Protein AF-A0A6A8AUF0-F1 (afdb_monomer)

Mean predicted aligned error: 9.3 Å

Sequence (88 aa):
MRGYLFTDRDRVRLRAWLESGVEDDGTRMVFVSVRRNLNRITNDVGLLVAVARRLQAEGRWMGRARLPREMAKVARRLEGETRLRGVR

Foldseek 3Di:
DPDDLDDPVLVVVVVVCVVPVDDDPSVVVSVVSCVVCVVVVVVVVVVVVVVCVVCVVVVNNVPPDPPDPVVVVVVVVVVVVVVVVVVD

Structure (mmCIF, N/CA/C/O backbone):
data_AF-A0A6A8AUF0-F1
#
_entry.id   AF-A0A6A8AUF0-F1
#
loop_
_atom_site.group_PDB
_atom_site.id
_atom_site.type_symbol
_atom_site.label_atom_id
_atom_site.label_alt_id
_atom_site.label_comp_id
_atom_site.label_asym_id
_atom_site.label_entity_id
_atom_site.label_seq_id
_atom_site.pdbx_PDB_ins_code
_atom_site.Cartn_x
_atom_site.Cartn_y
_atom_site.Cartn_z
_atom_site.occupancy
_atom_site.B_iso_or_equiv
_atom_site.auth_seq_id
_atom_site.auth_comp_id
_atom_site.auth_asym_id
_atom_site.auth_atom_id
_atom_site.pdbx_PDB_model_num
ATOM 1 N N . MET A 1 1 ? 10.099 13.094 5.035 1.00 34.75 1 MET A N 1
ATOM 2 C CA . MET A 1 1 ? 10.278 11.623 5.009 1.00 34.75 1 MET A CA 1
ATOM 3 C C . MET A 1 1 ? 8.986 11.003 4.478 1.00 34.75 1 MET A C 1
ATOM 5 O O . MET A 1 1 ? 7.938 11.327 5.019 1.00 34.75 1 MET A O 1
ATOM 9 N N . ARG A 1 2 ? 9.005 10.216 3.388 1.00 47.62 2 ARG A N 1
ATOM 10 C CA . ARG A 1 2 ? 7.797 9.521 2.888 1.00 47.62 2 ARG A CA 1
ATOM 11 C C . ARG A 1 2 ? 7.474 8.382 3.863 1.00 47.62 2 ARG A C 1
ATOM 13 O O . ARG A 1 2 ? 8.095 7.330 3.786 1.00 47.62 2 ARG A O 1
ATOM 20 N N . GLY A 1 3 ? 6.587 8.637 4.824 1.00 52.19 3 GLY A N 1
ATOM 21 C CA . GLY A 1 3 ? 6.112 7.622 5.763 1.00 52.19 3 GLY A CA 1
ATOM 22 C C . GLY A 1 3 ? 5.321 6.541 5.029 1.00 52.19 3 GLY A C 1
ATOM 23 O O . GLY A 1 3 ? 4.535 6.853 4.134 1.00 52.19 3 GLY A O 1
ATOM 24 N N . TYR A 1 4 ? 5.564 5.279 5.382 1.00 60.00 4 TYR A N 1
ATOM 25 C CA . TYR A 1 4 ? 4.712 4.155 4.998 1.00 60.00 4 TYR A CA 1
ATOM 26 C C . TYR A 1 4 ? 3.252 4.434 5.389 1.00 60.00 4 TYR A C 1
ATOM 28 O O . TYR A 1 4 ? 3.005 5.141 6.363 1.00 60.00 4 TYR A O 1
ATOM 36 N N . LEU A 1 5 ? 2.298 3.858 4.644 1.00 72.19 5 LEU A N 1
ATOM 37 C CA . LEU A 1 5 ? 0.851 4.060 4.837 1.00 72.19 5 LEU A CA 1
ATOM 38 C C . LEU A 1 5 ? 0.389 3.887 6.293 1.00 72.19 5 LEU A C 1
ATOM 40 O O . LEU A 1 5 ? -0.494 4.601 6.754 1.00 72.19 5 LEU A O 1
ATOM 44 N N . PHE A 1 6 ? 0.998 2.923 6.982 1.00 84.56 6 PHE A N 1
ATOM 45 C CA . PHE A 1 6 ? 0.743 2.571 8.370 1.00 84.56 6 PHE A CA 1
ATOM 46 C C . PHE A 1 6 ? 2.072 2.407 9.091 1.00 84.56 6 PHE A C 1
ATOM 48 O O . PHE A 1 6 ? 2.986 1.755 8.569 1.00 84.56 6 PHE A O 1
ATOM 55 N N . THR A 1 7 ? 2.158 2.953 10.299 1.00 88.56 7 THR A N 1
ATOM 56 C CA . THR A 1 7 ? 3.221 2.603 11.242 1.00 88.56 7 THR A CA 1
ATOM 57 C C . THR A 1 7 ? 2.995 1.193 11.791 1.00 88.56 7 THR A C 1
ATOM 59 O O . THR A 1 7 ? 1.904 0.632 11.671 1.00 88.56 7 THR A O 1
ATOM 62 N N . ASP A 1 8 ? 4.004 0.602 12.433 1.00 90.25 8 ASP A N 1
ATOM 63 C CA . ASP A 1 8 ? 3.834 -0.705 13.084 1.00 90.25 8 ASP A CA 1
ATOM 64 C C . ASP A 1 8 ? 2.764 -0.669 14.179 1.00 90.25 8 ASP A C 1
ATOM 66 O O . ASP A 1 8 ? 1.980 -1.606 14.318 1.00 90.25 8 ASP A O 1
ATOM 70 N N . ARG A 1 9 ? 2.649 0.462 14.884 1.00 89.88 9 ARG A N 1
ATOM 71 C CA . ARG A 1 9 ? 1.591 0.685 15.872 1.00 89.88 9 ARG A CA 1
ATOM 72 C C . ARG A 1 9 ? 0.202 0.675 15.234 1.00 89.88 9 ARG A C 1
ATOM 74 O O . ARG A 1 9 ? -0.709 0.059 15.783 1.00 89.88 9 ARG A O 1
ATOM 81 N N . ASP A 1 10 ? 0.045 1.323 14.081 1.00 91.62 10 ASP A N 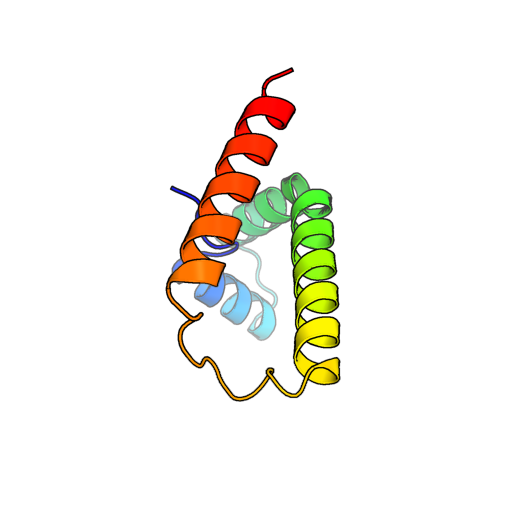1
ATOM 82 C CA . ASP A 1 10 ? -1.231 1.332 13.358 1.00 91.62 10 ASP A CA 1
ATOM 83 C C . ASP A 1 10 ? -1.600 -0.082 12.900 1.00 91.62 10 ASP A C 1
ATOM 85 O O . ASP A 1 10 ? -2.751 -0.489 13.024 1.00 91.62 10 ASP A O 1
ATOM 89 N N . ARG A 1 11 ? -0.618 -0.873 12.446 1.00 92.62 11 ARG A N 1
ATOM 90 C CA . ARG A 1 11 ? -0.838 -2.272 12.041 1.00 92.62 11 ARG A CA 1
ATOM 91 C C . ARG A 1 11 ? -1.328 -3.139 13.195 1.00 92.62 11 ARG A C 1
ATOM 93 O O . ARG A 1 11 ? -2.243 -3.930 12.991 1.00 92.62 11 ARG A O 1
ATOM 100 N N . VAL A 1 12 ? -0.732 -3.004 14.381 1.00 93.81 12 VAL A N 1
ATOM 101 C CA . VAL A 1 12 ? -1.160 -3.753 15.575 1.00 93.81 12 VAL A CA 1
ATOM 102 C C . VAL A 1 12 ? -2.595 -3.388 15.951 1.00 93.81 12 VAL A C 1
ATOM 104 O O . VAL A 1 12 ? -3.411 -4.281 16.153 1.00 93.81 12 VAL A O 1
ATOM 107 N N . ARG A 1 13 ? -2.932 -2.092 15.965 1.00 93.31 13 ARG A N 1
ATOM 108 C CA . ARG A 1 13 ? -4.296 -1.622 16.261 1.00 93.31 13 ARG A CA 1
ATOM 109 C C . ARG A 1 13 ? -5.325 -2.141 15.270 1.00 93.31 13 ARG A C 1
ATOM 111 O O . ARG A 1 13 ? -6.336 -2.691 15.680 1.00 93.31 13 ARG A O 1
ATOM 118 N N . LEU A 1 14 ? -5.048 -2.009 13.974 1.00 93.94 14 LEU A N 1
ATOM 119 C CA . LEU A 1 14 ? -5.963 -2.473 12.933 1.00 93.94 14 LEU A CA 1
ATOM 120 C C . LEU A 1 14 ? -6.184 -3.989 13.004 1.00 93.94 14 LEU A C 1
ATOM 122 O O . LEU A 1 14 ? -7.300 -4.440 12.782 1.00 93.94 14 LEU A O 1
ATOM 126 N N . ARG A 1 15 ? -5.155 -4.775 13.351 1.00 95.81 15 ARG A N 1
ATOM 127 C CA . ARG A 1 15 ? -5.308 -6.221 13.585 1.00 95.81 15 ARG A CA 1
ATOM 128 C C . ARG A 1 15 ? -6.187 -6.515 14.798 1.00 95.81 15 ARG A C 1
ATOM 130 O O . ARG A 1 15 ? -7.138 -7.271 14.666 1.00 95.81 15 ARG A O 1
ATOM 137 N N . ALA A 1 16 ? -5.924 -5.869 15.933 1.00 94.75 16 ALA A N 1
ATOM 138 C CA . ALA A 1 16 ? -6.744 -6.034 17.133 1.00 94.75 16 ALA A CA 1
ATOM 139 C C . ALA A 1 16 ? -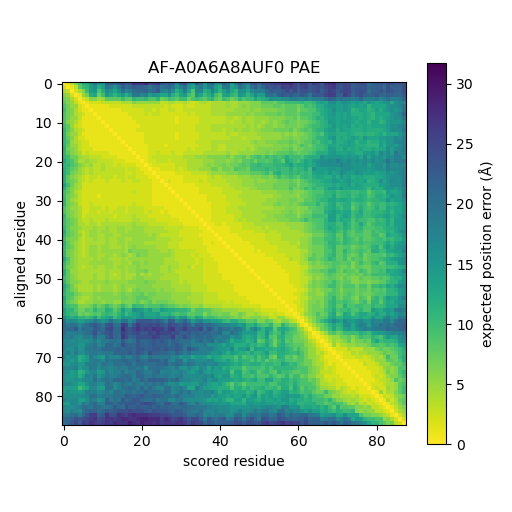8.210 -5.632 16.892 1.00 94.75 16 ALA A C 1
ATOM 141 O O . ALA A 1 16 ? -9.128 -6.297 17.368 1.00 94.75 16 ALA A O 1
ATOM 142 N N . TRP A 1 17 ? -8.442 -4.576 16.109 1.00 96.25 17 TRP A N 1
ATOM 143 C CA . TRP A 1 17 ? -9.781 -4.173 15.684 1.00 96.25 17 TRP A CA 1
ATOM 144 C C . TRP A 1 17 ? -10.440 -5.215 14.771 1.00 96.25 17 TRP A C 1
ATOM 146 O O . TRP A 1 17 ? -11.608 -5.524 14.971 1.00 96.25 17 TRP A O 1
ATOM 156 N N . LEU A 1 18 ? -9.712 -5.807 13.815 1.00 96.31 18 LEU A N 1
ATOM 157 C CA . LEU A 1 18 ? -10.244 -6.887 12.966 1.00 96.31 18 LEU A CA 1
ATOM 158 C C . LEU A 1 18 ? -10.657 -8.124 13.776 1.00 96.31 18 LEU A C 1
ATOM 160 O O . LEU A 1 18 ? -11.607 -8.804 13.403 1.00 96.31 18 LEU A O 1
ATOM 164 N N . GLU A 1 19 ? -9.940 -8.419 14.859 1.00 97.25 19 GLU A N 1
ATOM 165 C CA . GLU A 1 19 ? -10.210 -9.571 15.725 1.00 97.25 19 GLU A CA 1
ATOM 166 C C . GLU A 1 19 ? -11.356 -9.315 16.713 1.00 97.25 19 GLU A C 1
ATOM 168 O O . GLU A 1 19 ? -12.175 -10.200 16.948 1.00 97.25 19 GLU A O 1
ATOM 173 N N . SER A 1 20 ? -11.419 -8.116 17.299 1.00 96.25 20 SER A N 1
ATOM 174 C CA . SER A 1 20 ? -12.354 -7.802 18.392 1.00 96.25 20 SER A CA 1
ATOM 175 C C . SER A 1 20 ? -13.574 -6.977 17.975 1.00 96.25 20 SER A C 1
ATOM 177 O O . SER A 1 20 ? -14.566 -6.953 18.697 1.00 96.25 20 SER A O 1
ATOM 179 N N . GLY A 1 21 ? -13.504 -6.257 16.853 1.00 94.44 21 GLY A N 1
ATOM 180 C CA . GLY A 1 21 ? -14.507 -5.283 16.411 1.00 94.44 21 GLY A CA 1
ATOM 181 C C . GLY A 1 21 ? -14.592 -4.009 17.263 1.00 94.44 21 GLY A C 1
ATOM 182 O O . GLY A 1 21 ? -15.387 -3.121 16.953 1.00 94.44 21 GLY A O 1
ATOM 183 N N . VAL A 1 22 ? -13.796 -3.892 18.331 1.00 92.62 22 VAL A N 1
ATOM 184 C CA . VAL A 1 22 ? -13.862 -2.764 19.267 1.00 92.62 22 VAL A CA 1
ATOM 185 C C . VAL A 1 22 ? -13.039 -1.597 18.733 1.00 92.62 22 VAL A C 1
ATOM 187 O O . VAL A 1 22 ? -11.819 -1.686 18.603 1.00 92.62 22 VAL A O 1
ATOM 190 N N . GLU A 1 23 ? -13.708 -0.484 18.440 1.00 93.88 23 GLU A N 1
ATOM 191 C CA . GLU A 1 23 ? -13.056 0.756 18.019 1.00 93.88 23 GLU A CA 1
ATOM 192 C C . GLU A 1 23 ? -12.674 1.617 19.231 1.00 93.88 23 GLU A C 1
ATOM 194 O O . GLU A 1 23 ? -13.527 2.008 20.025 1.00 93.88 23 GLU A O 1
ATOM 199 N N . ASP A 1 24 ? -11.384 1.943 19.345 1.00 91.88 24 ASP A N 1
ATOM 200 C CA . ASP A 1 24 ? -10.869 2.968 20.252 1.00 91.88 24 ASP A CA 1
ATOM 201 C C . ASP A 1 24 ? -10.520 4.264 19.492 1.00 91.88 24 ASP A C 1
ATOM 203 O O . ASP A 1 24 ? -10.447 4.300 18.258 1.00 91.88 24 ASP A O 1
ATOM 207 N N . ASP A 1 25 ? -10.255 5.351 20.223 1.00 94.44 25 ASP A N 1
ATOM 208 C CA . ASP A 1 25 ? -9.887 6.639 19.615 1.00 94.44 25 ASP A CA 1
ATOM 209 C C . ASP A 1 25 ? -8.651 6.539 18.709 1.00 94.44 25 ASP A C 1
ATOM 211 O O . ASP A 1 25 ? -8.554 7.221 17.684 1.00 94.44 25 ASP A O 1
ATOM 215 N N . GLY A 1 26 ? -7.709 5.658 19.056 1.00 91.50 26 GLY A N 1
ATOM 216 C CA . GLY A 1 26 ? -6.521 5.404 18.252 1.00 91.50 26 GLY A CA 1
ATOM 217 C C . GLY A 1 26 ? -6.862 4.823 16.882 1.00 91.50 26 GLY A C 1
ATOM 218 O O . GLY A 1 26 ? -6.353 5.299 15.868 1.00 91.50 26 GLY A O 1
ATOM 219 N N . THR A 1 27 ? -7.730 3.820 16.847 1.00 93.75 27 THR A N 1
ATOM 220 C CA . THR A 1 27 ? -8.206 3.154 15.631 1.00 93.75 27 THR A CA 1
ATOM 221 C C . THR A 1 27 ? -9.046 4.107 14.785 1.00 93.75 27 THR A C 1
ATOM 223 O O . THR A 1 27 ? -8.799 4.247 13.584 1.00 93.75 27 THR A O 1
ATOM 226 N N . ARG A 1 28 ? -9.937 4.881 15.419 1.00 94.81 28 ARG A N 1
ATOM 227 C CA . ARG A 1 28 ? -10.716 5.935 14.754 1.00 94.81 28 ARG A CA 1
ATOM 228 C C . ARG A 1 28 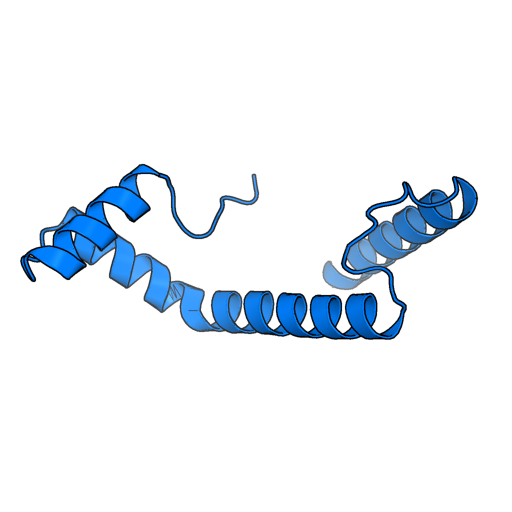? -9.820 6.952 14.042 1.00 94.81 28 ARG A C 1
ATOM 230 O O . ARG A 1 28 ? -10.065 7.309 12.887 1.00 94.81 28 ARG A O 1
ATOM 237 N N . MET A 1 29 ? -8.745 7.403 14.694 1.00 93.00 29 MET A N 1
ATOM 238 C CA . MET A 1 29 ? -7.778 8.322 14.081 1.00 93.00 29 MET A CA 1
ATOM 239 C C . MET A 1 29 ? -7.080 7.718 12.857 1.00 93.00 29 MET A C 1
ATOM 241 O O . MET A 1 29 ? -6.886 8.421 11.858 1.00 93.00 29 MET A O 1
ATOM 245 N N . VAL A 1 30 ? -6.732 6.428 12.906 1.00 92.25 30 VAL A N 1
ATOM 246 C CA . VAL A 1 30 ? -6.152 5.720 11.756 1.00 92.25 30 VAL A CA 1
ATOM 247 C C . VAL A 1 30 ? -7.139 5.721 10.590 1.00 92.25 30 VAL A C 1
ATOM 249 O O . VAL A 1 30 ? -6.765 6.122 9.486 1.00 92.25 30 VAL A O 1
ATOM 252 N N . PHE A 1 31 ? -8.410 5.383 10.819 1.00 91.88 31 PHE A N 1
ATOM 253 C CA . PHE A 1 31 ? -9.424 5.398 9.759 1.00 91.88 31 PHE A CA 1
ATOM 254 C C . PHE A 1 31 ? -9.652 6.789 9.162 1.00 91.88 31 PHE A C 1
ATOM 256 O O . PHE A 1 31 ? -9.734 6.929 7.938 1.00 91.88 31 PHE A O 1
ATOM 263 N N . VAL A 1 32 ? -9.682 7.841 9.984 1.00 92.81 32 VAL A N 1
ATOM 264 C CA . VAL A 1 32 ? -9.775 9.225 9.491 1.00 92.81 32 VAL A CA 1
ATOM 265 C C . VAL A 1 32 ? -8.582 9.573 8.598 1.00 92.81 32 VAL A C 1
ATOM 267 O O . VAL A 1 32 ? -8.765 10.176 7.535 1.00 92.81 32 VAL A O 1
ATOM 270 N N . SER A 1 33 ? -7.372 9.182 9.001 1.00 89.31 33 SER A N 1
ATOM 271 C CA . SER A 1 33 ? -6.156 9.396 8.212 1.00 89.31 33 SER A CA 1
ATOM 272 C C . SER A 1 33 ? -6.217 8.671 6.865 1.00 89.31 33 SER A C 1
ATOM 274 O O . SER A 1 33 ? -5.969 9.286 5.824 1.00 89.31 33 SER A O 1
ATOM 276 N N . VAL A 1 34 ? -6.631 7.398 6.861 1.00 88.06 34 VAL A N 1
ATOM 277 C CA . VAL A 1 34 ? -6.819 6.606 5.634 1.00 88.06 34 VAL A CA 1
ATOM 278 C C . VAL A 1 34 ? -7.829 7.277 4.716 1.00 88.06 34 VAL A C 1
ATOM 280 O O . VAL A 1 34 ? -7.525 7.513 3.549 1.00 88.06 34 VAL A O 1
ATOM 283 N N . ARG A 1 35 ? -9.000 7.659 5.238 1.00 90.25 35 ARG A N 1
ATOM 284 C CA . ARG A 1 35 ? -10.067 8.281 4.444 1.00 90.25 35 ARG A CA 1
ATOM 285 C C . ARG A 1 35 ? -9.606 9.571 3.770 1.00 90.25 35 ARG A C 1
ATOM 287 O O . ARG A 1 35 ? -9.893 9.780 2.596 1.00 90.25 35 ARG A O 1
ATOM 294 N N . ARG A 1 36 ? -8.844 10.412 4.477 1.00 90.19 36 ARG A N 1
ATOM 295 C CA . ARG A 1 36 ? -8.272 11.652 3.918 1.00 90.19 36 ARG A CA 1
ATOM 296 C C . ARG A 1 36 ? -7.259 11.401 2.801 1.00 90.19 36 ARG A C 1
ATOM 298 O O . ARG A 1 36 ? -7.062 12.270 1.960 1.00 90.19 36 ARG A O 1
ATOM 305 N N . ASN A 1 37 ? -6.625 10.233 2.786 1.00 86.88 37 ASN A N 1
ATOM 306 C CA . ASN A 1 37 ? -5.586 9.884 1.822 1.00 86.88 37 ASN A CA 1
ATOM 307 C C . ASN A 1 37 ? -6.040 8.836 0.794 1.00 86.88 37 ASN A C 1
ATOM 309 O O . ASN A 1 37 ? -5.233 8.436 -0.042 1.00 86.88 37 ASN A O 1
ATOM 313 N N . LEU A 1 38 ? -7.308 8.409 0.810 1.00 86.25 38 LEU A N 1
ATOM 314 C CA . LEU A 1 38 ? -7.783 7.237 0.067 1.00 86.25 38 LEU A CA 1
ATOM 315 C C . LEU A 1 38 ? -7.510 7.325 -1.439 1.00 86.25 38 LEU A C 1
ATOM 317 O O . LEU A 1 38 ? -7.030 6.363 -2.037 1.00 86.25 38 LEU A O 1
ATOM 321 N N . ASN A 1 39 ? -7.730 8.495 -2.040 1.00 86.62 39 ASN A N 1
ATOM 322 C CA . ASN A 1 39 ? -7.459 8.716 -3.463 1.00 86.62 39 ASN A CA 1
ATOM 323 C C . ASN A 1 39 ? -5.973 8.531 -3.792 1.00 86.62 39 ASN A C 1
ATOM 325 O O . ASN A 1 39 ? -5.618 7.858 -4.756 1.00 86.62 39 ASN A O 1
ATOM 329 N N . ARG A 1 40 ? -5.090 9.084 -2.955 1.00 86.00 40 ARG A N 1
ATOM 330 C CA . ARG A 1 40 ? -3.644 8.939 -3.125 1.00 86.00 40 ARG A CA 1
ATOM 331 C C . ARG A 1 40 ? -3.205 7.488 -2.944 1.00 86.00 40 ARG A C 1
ATOM 333 O O . ARG A 1 40 ? -2.437 6.994 -3.757 1.00 86.00 40 ARG A O 1
ATOM 340 N N . ILE A 1 41 ? -3.716 6.811 -1.916 1.00 85.06 41 ILE A N 1
ATOM 341 C CA . ILE A 1 41 ? -3.434 5.393 -1.647 1.00 85.06 41 ILE A CA 1
ATOM 342 C C . ILE A 1 41 ? -3.824 4.544 -2.858 1.00 85.06 41 ILE A C 1
ATOM 344 O O . ILE A 1 41 ? -3.037 3.723 -3.318 1.00 85.06 41 ILE A O 1
ATOM 348 N N . THR A 1 42 ? -5.021 4.775 -3.394 1.00 88.38 42 THR A N 1
ATOM 349 C CA . THR A 1 42 ? -5.546 4.042 -4.551 1.00 88.38 42 THR A CA 1
ATOM 350 C C . THR A 1 42 ? -4.668 4.252 -5.782 1.00 88.38 42 THR A C 1
ATOM 352 O O . THR A 1 42 ? -4.303 3.283 -6.447 1.00 88.38 42 THR A O 1
ATOM 355 N N . ASN A 1 43 ? -4.256 5.494 -6.047 1.00 86.25 43 ASN A N 1
ATOM 356 C CA . ASN A 1 43 ? -3.353 5.812 -7.152 1.00 86.25 43 ASN A CA 1
ATOM 357 C C . ASN A 1 43 ? -1.970 5.164 -6.978 1.00 86.25 43 ASN A C 1
ATOM 359 O O . ASN A 1 43 ? -1.451 4.573 -7.924 1.00 86.25 43 ASN A O 1
ATOM 363 N N . ASP A 1 44 ? 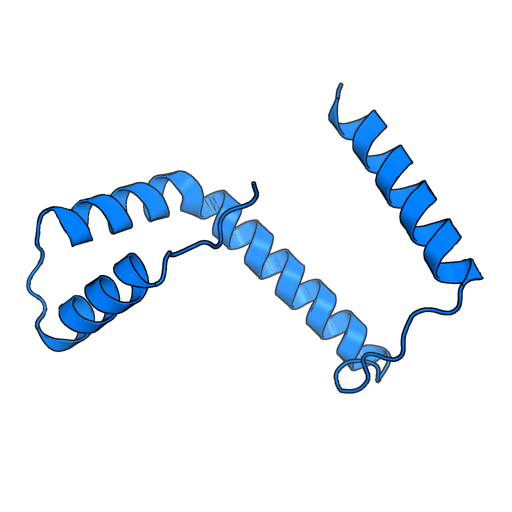-1.393 5.229 -5.774 1.00 87.44 44 ASP A N 1
ATOM 364 C CA . ASP A 1 44 ? -0.083 4.642 -5.464 1.00 87.44 44 ASP A CA 1
ATOM 365 C C . ASP A 1 44 ? -0.115 3.106 -5.615 1.00 87.44 44 ASP A C 1
ATOM 367 O O . ASP A 1 44 ? 0.796 2.516 -6.201 1.00 87.44 44 ASP A O 1
ATOM 371 N N . VAL A 1 45 ? -1.186 2.447 -5.151 1.00 88.62 45 VAL A N 1
ATOM 372 C CA . VAL A 1 45 ? -1.400 1.000 -5.332 1.00 88.62 45 VAL A CA 1
ATOM 373 C C . VAL A 1 45 ? -1.599 0.652 -6.807 1.00 88.62 45 VAL A C 1
ATOM 375 O O . VAL A 1 45 ? -0.985 -0.296 -7.295 1.00 88.62 45 VAL A O 1
ATOM 378 N N . GLY A 1 46 ? -2.405 1.424 -7.539 1.00 90.50 46 GLY A N 1
ATOM 379 C CA . GLY A 1 46 ? -2.609 1.229 -8.975 1.00 90.50 46 GLY A CA 1
ATOM 380 C C . GLY A 1 46 ? -1.299 1.319 -9.760 1.00 90.50 46 GLY A C 1
ATOM 381 O O . GLY A 1 46 ? -0.999 0.447 -10.579 1.00 90.50 46 GLY A O 1
ATOM 382 N N . LEU A 1 47 ? -0.469 2.318 -9.446 1.00 89.50 47 LEU A N 1
ATOM 383 C CA . LEU A 1 47 ? 0.862 2.468 -10.029 1.00 89.50 47 LEU A CA 1
ATOM 384 C C . LEU A 1 47 ? 1.765 1.277 -9.690 1.00 89.50 47 LEU A C 1
ATOM 386 O O . LEU A 1 47 ? 2.430 0.741 -10.578 1.00 89.50 47 LEU A O 1
ATOM 390 N N . LEU A 1 48 ? 1.769 0.829 -8.431 1.00 87.31 48 LEU A N 1
ATOM 391 C CA . LEU A 1 48 ? 2.547 -0.335 -8.006 1.00 87.31 48 LEU A CA 1
ATOM 392 C C . LEU A 1 48 ? 2.150 -1.597 -8.785 1.00 87.31 48 LEU A C 1
ATOM 394 O O . LEU A 1 48 ? 3.025 -2.321 -9.258 1.00 87.31 48 LEU A O 1
ATOM 398 N N . VAL A 1 49 ? 0.849 -1.841 -8.966 1.00 91.88 49 VAL A N 1
ATOM 399 C CA . VAL A 1 49 ? 0.331 -2.975 -9.749 1.00 91.88 49 VAL A CA 1
ATOM 400 C C . VAL A 1 49 ? 0.742 -2.870 -11.220 1.00 91.88 49 VAL A C 1
ATOM 402 O O . VAL A 1 49 ? 1.154 -3.867 -11.813 1.00 91.88 49 VAL A O 1
ATOM 405 N N . ALA A 1 50 ? 0.674 -1.679 -11.818 1.00 92.12 50 ALA A N 1
ATOM 406 C CA . ALA A 1 50 ? 1.102 -1.469 -13.200 1.00 92.12 50 ALA A CA 1
ATOM 407 C C . ALA A 1 50 ? 2.603 -1.760 -13.385 1.00 92.12 50 ALA A C 1
ATOM 409 O O . ALA A 1 50 ? 2.988 -2.484 -14.307 1.00 92.12 50 ALA A O 1
ATOM 410 N N . VAL A 1 51 ? 3.445 -1.267 -12.470 1.00 88.88 51 VAL A N 1
ATOM 411 C CA . VAL A 1 51 ? 4.888 -1.559 -12.451 1.00 88.88 51 VAL A CA 1
ATOM 412 C C . VAL A 1 51 ? 5.136 -3.056 -12.278 1.00 88.88 51 VAL A C 1
ATOM 414 O O . VAL A 1 51 ? 5.951 -3.628 -13.000 1.00 88.88 51 VAL A O 1
ATOM 417 N N . ALA A 1 52 ? 4.413 -3.707 -11.367 1.00 88.44 52 ALA A N 1
ATOM 418 C CA . ALA A 1 52 ? 4.532 -5.138 -11.127 1.00 88.44 52 ALA A CA 1
ATOM 419 C C . ALA A 1 52 ? 4.243 -5.967 -12.382 1.00 88.44 52 ALA A C 1
ATOM 421 O O . ALA A 1 52 ? 5.067 -6.789 -12.783 1.00 88.44 52 ALA A O 1
ATOM 422 N N . ARG A 1 53 ? 3.121 -5.683 -13.053 1.00 90.38 53 ARG A N 1
ATOM 423 C CA . ARG A 1 53 ? 2.748 -6.325 -14.321 1.00 90.38 53 ARG A CA 1
ATOM 424 C C . ARG A 1 53 ? 3.813 -6.125 -15.393 1.00 90.38 53 ARG A C 1
ATOM 426 O O . ARG A 1 53 ? 4.160 -7.074 -16.092 1.00 90.38 53 ARG A O 1
ATOM 433 N N . ARG A 1 54 ? 4.367 -4.913 -15.504 1.00 91.62 54 ARG A N 1
ATOM 434 C CA . ARG A 1 54 ? 5.433 -4.618 -16.468 1.00 91.62 54 ARG A CA 1
ATOM 435 C C . ARG A 1 54 ? 6.699 -5.427 -16.181 1.00 91.62 54 ARG A C 1
ATOM 437 O O . ARG A 1 54 ? 7.243 -6.039 -17.093 1.00 91.62 54 ARG A O 1
ATOM 444 N N . LEU A 1 55 ? 7.139 -5.474 -14.924 1.00 87.31 55 LEU A N 1
ATOM 445 C CA . LEU A 1 55 ? 8.311 -6.255 -14.517 1.00 87.31 55 LEU A CA 1
ATOM 446 C C . LEU A 1 55 ? 8.109 -7.758 -14.727 1.00 87.31 55 LEU A C 1
ATOM 448 O O . LEU A 1 55 ? 9.049 -8.447 -15.118 1.00 87.31 55 LEU A O 1
ATOM 452 N N . GLN A 1 56 ? 6.901 -8.267 -14.484 1.00 87.06 56 GLN A N 1
ATOM 453 C CA . GLN A 1 56 ? 6.558 -9.660 -14.751 1.00 87.06 56 GLN A CA 1
ATOM 454 C C . GLN A 1 56 ? 6.623 -9.979 -16.247 1.00 87.06 56 GLN A C 1
ATOM 456 O O . GLN A 1 56 ? 7.249 -10.968 -16.615 1.00 87.06 56 GLN A O 1
ATOM 461 N N . ALA A 1 57 ? 6.051 -9.126 -17.102 1.00 88.44 57 ALA A N 1
ATOM 462 C CA . ALA A 1 57 ? 6.112 -9.287 -18.555 1.00 88.44 57 ALA A CA 1
ATOM 463 C C . ALA A 1 57 ? 7.553 -9.255 -19.098 1.00 88.44 57 ALA A C 1
ATOM 465 O O . ALA A 1 57 ? 7.866 -9.942 -20.063 1.00 88.44 57 ALA A O 1
ATOM 466 N N . GLU A 1 58 ? 8.445 -8.497 -18.457 1.00 86.31 58 GLU A N 1
ATOM 467 C CA . GLU A 1 58 ? 9.875 -8.456 -18.789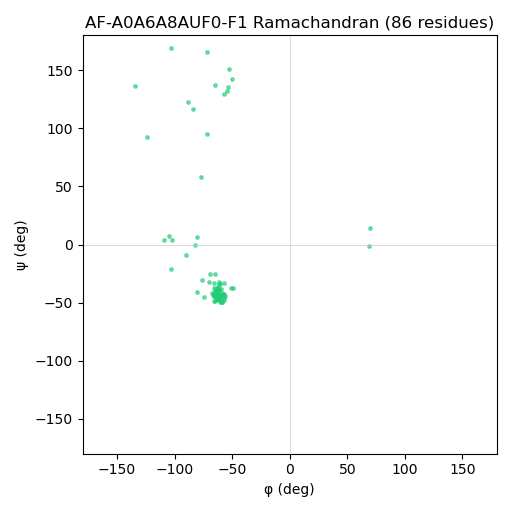 1.00 86.31 58 GLU A CA 1
ATOM 468 C C . GLU A 1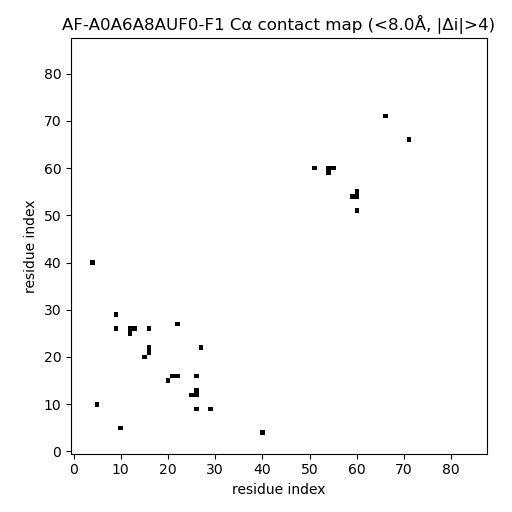 58 ? 10.686 -9.615 -18.170 1.00 86.31 58 GLU A C 1
ATOM 470 O O . GLU A 1 58 ? 11.901 -9.663 -18.341 1.00 86.31 58 GLU A O 1
ATOM 475 N N . GLY A 1 59 ? 10.063 -10.528 -17.410 1.00 83.38 59 GLY A N 1
ATOM 476 C CA . GLY A 1 59 ? 10.760 -11.621 -16.715 1.00 83.38 59 GLY A CA 1
ATOM 477 C C . GLY A 1 59 ? 11.637 -11.162 -15.540 1.00 83.38 59 GLY A C 1
ATOM 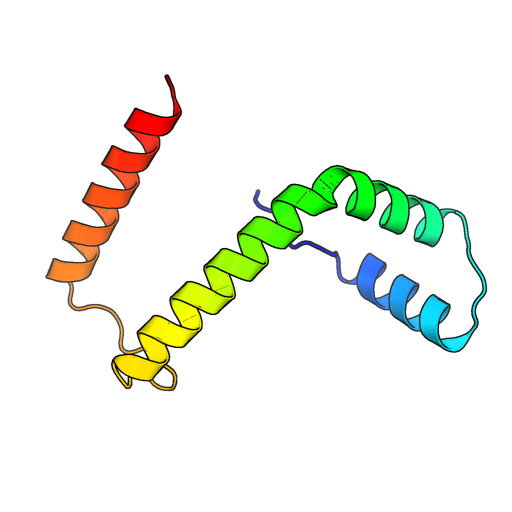478 O O . GLY A 1 59 ? 12.462 -11.918 -15.032 1.00 83.38 59 GLY A O 1
ATOM 479 N N . ARG A 1 60 ? 11.469 -9.919 -15.078 1.00 81.94 60 ARG A N 1
ATOM 480 C CA . ARG A 1 60 ? 12.316 -9.256 -14.067 1.00 81.94 60 ARG A CA 1
ATOM 481 C C . ARG A 1 60 ? 11.695 -9.216 -12.673 1.00 81.94 60 ARG A C 1
ATOM 483 O O . ARG A 1 60 ? 12.279 -8.643 -11.758 1.00 81.94 60 ARG A O 1
ATOM 490 N N . TRP A 1 61 ? 10.526 -9.825 -12.494 1.00 79.88 61 TRP A N 1
ATOM 491 C CA . TRP A 1 61 ? 9.801 -9.840 -11.220 1.00 79.88 61 TRP A CA 1
ATOM 492 C C . TRP A 1 61 ? 10.605 -10.480 -10.076 1.00 79.88 61 TRP A C 1
ATOM 494 O O . TRP A 1 61 ? 10.692 -9.917 -8.988 1.00 79.88 61 TRP A O 1
ATOM 504 N N . MET A 1 62 ? 11.246 -11.621 -10.346 1.00 73.12 62 MET A N 1
ATOM 505 C CA . MET A 1 62 ? 11.987 -12.414 -9.352 1.00 73.12 62 MET A CA 1
ATOM 506 C C . MET A 1 62 ? 13.471 -12.024 -9.236 1.00 73.12 62 MET A C 1
ATOM 508 O O . MET A 1 62 ? 14.160 -12.476 -8.326 1.00 73.12 62 MET A O 1
ATOM 512 N N . GLY A 1 63 ? 13.980 -11.178 -10.138 1.00 62.91 63 GLY A N 1
ATOM 513 C CA . GLY A 1 63 ? 15.400 -10.846 -10.241 1.00 62.91 63 GLY A CA 1
ATOM 514 C C . GLY A 1 63 ? 15.642 -9.347 -10.150 1.00 62.91 63 GLY A C 1
ATOM 515 O O . GLY A 1 63 ? 15.674 -8.653 -11.166 1.00 62.91 63 GLY A O 1
ATOM 516 N N . ARG A 1 64 ? 15.897 -8.833 -8.940 1.00 61.47 64 ARG A N 1
ATOM 517 C CA . ARG A 1 64 ? 16.433 -7.472 -8.750 1.00 61.47 64 ARG A CA 1
ATOM 518 C C . ARG A 1 64 ? 17.929 -7.436 -9.063 1.00 61.47 64 ARG A C 1
ATOM 520 O O . ARG A 1 64 ? 18.743 -7.072 -8.217 1.00 61.47 64 ARG A O 1
ATOM 527 N N . ALA A 1 65 ? 18.304 -7.812 -10.283 1.00 60.06 65 ALA A N 1
ATOM 528 C CA . ALA A 1 65 ? 19.627 -7.481 -10.781 1.00 60.06 65 ALA A CA 1
ATOM 529 C C . ALA A 1 65 ? 19.783 -5.955 -10.726 1.00 60.06 65 ALA A C 1
ATOM 531 O O . ALA A 1 65 ? 18.905 -5.201 -11.163 1.00 60.06 65 ALA A O 1
ATOM 532 N N . ARG A 1 66 ? 20.885 -5.494 -10.130 1.00 65.81 66 ARG A N 1
ATOM 533 C CA . ARG A 1 66 ? 21.220 -4.072 -10.070 1.00 65.81 66 ARG A CA 1
ATOM 534 C C . ARG A 1 66 ? 21.220 -3.531 -11.500 1.00 65.81 66 ARG A C 1
ATOM 536 O O . ARG A 1 66 ? 21.812 -4.149 -12.382 1.00 65.81 66 ARG A O 1
ATOM 543 N N . LEU A 1 67 ? 20.553 -2.398 -11.732 1.00 66.69 67 LEU A N 1
ATOM 544 C CA . LEU A 1 67 ? 20.561 -1.767 -13.052 1.00 66.69 67 LEU A CA 1
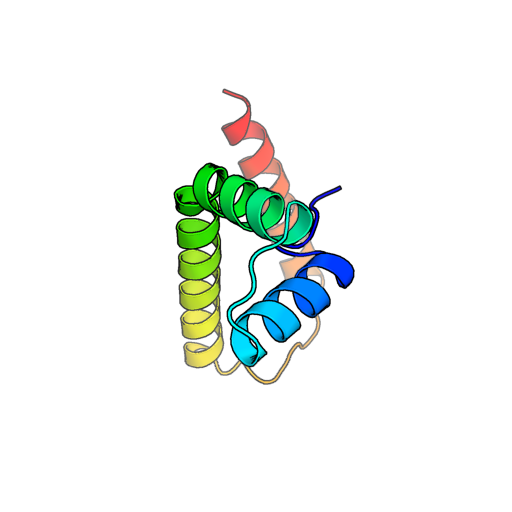ATOM 545 C C . LEU A 1 67 ? 22.017 -1.554 -13.504 1.00 66.69 67 LEU A C 1
ATOM 547 O O . LEU A 1 67 ? 22.823 -1.066 -12.698 1.00 66.69 67 LEU A O 1
ATOM 551 N N . PRO A 1 68 ? 22.363 -1.869 -14.766 1.00 70.81 68 PRO A N 1
ATOM 552 C CA . PRO A 1 68 ? 23.644 -1.480 -15.338 1.00 70.81 68 PRO A CA 1
ATOM 553 C C . PRO A 1 68 ? 23.895 0.016 -15.112 1.00 70.81 68 PRO A C 1
ATOM 555 O O . PRO A 1 68 ? 22.961 0.823 -15.167 1.00 70.81 68 PRO A O 1
ATOM 558 N N . ARG A 1 69 ? 25.151 0.402 -14.840 1.00 74.56 69 ARG A N 1
ATOM 559 C CA . ARG A 1 69 ? 25.511 1.779 -14.435 1.00 74.56 69 ARG A CA 1
ATOM 560 C C . ARG A 1 69 ? 24.954 2.851 -15.377 1.00 74.56 69 ARG A C 1
ATOM 562 O O . ARG A 1 69 ? 24.511 3.892 -14.898 1.00 74.56 69 ARG A O 1
ATOM 569 N N . GLU A 1 70 ? 24.924 2.577 -16.677 1.00 77.06 70 GLU A N 1
ATOM 570 C CA . GLU A 1 70 ? 24.393 3.495 -17.689 1.00 77.06 70 GLU A CA 1
ATOM 571 C C . GLU A 1 70 ? 22.874 3.690 -17.568 1.00 77.06 70 GLU A C 1
ATOM 573 O O . GLU A 1 70 ? 22.395 4.824 -17.555 1.00 77.06 70 GLU A O 1
ATOM 578 N N . MET A 1 71 ? 22.108 2.624 -17.319 1.00 73.94 71 MET A N 1
ATOM 579 C CA . MET A 1 71 ? 20.668 2.745 -17.056 1.00 73.94 71 MET A CA 1
ATOM 580 C C . MET A 1 71 ? 20.372 3.483 -15.747 1.00 73.94 71 MET A C 1
ATOM 582 O O . MET A 1 71 ? 19.406 4.239 -15.665 1.00 73.94 71 MET A O 1
ATOM 586 N N . ALA A 1 72 ? 21.234 3.342 -14.737 1.00 73.69 72 ALA A N 1
ATOM 587 C CA . ALA A 1 72 ? 21.108 4.089 -13.487 1.00 73.69 72 ALA A CA 1
ATOM 588 C C . ALA A 1 72 ? 21.393 5.598 -13.642 1.00 73.69 72 ALA A C 1
ATOM 590 O O . ALA A 1 72 ? 20.907 6.393 -12.834 1.00 73.69 72 ALA A O 1
ATOM 591 N N . LYS A 1 73 ? 22.187 6.015 -14.642 1.00 75.81 73 LYS A N 1
ATOM 592 C CA . LYS A 1 73 ? 22.376 7.439 -14.984 1.00 75.81 73 LYS A CA 1
ATOM 593 C C . LYS A 1 73 ? 21.143 7.998 -15.695 1.00 75.81 73 LYS A C 1
ATOM 595 O O . LYS A 1 73 ? 20.672 9.069 -15.323 1.00 75.81 73 LYS A O 1
ATOM 600 N N . VAL A 1 74 ? 20.596 7.252 -16.659 1.00 79.50 74 VAL A N 1
ATOM 601 C CA . VAL A 1 74 ? 19.375 7.639 -17.388 1.00 79.50 74 VAL A CA 1
ATOM 602 C C . VAL A 1 74 ? 18.189 7.781 -16.433 1.00 79.50 74 VAL A C 1
ATOM 604 O O . VAL A 1 74 ? 17.516 8.807 -16.453 1.00 79.50 74 VAL A O 1
ATOM 607 N N . ALA A 1 75 ? 17.987 6.815 -15.530 1.00 77.38 75 ALA A N 1
ATOM 608 C CA . ALA A 1 75 ? 16.930 6.884 -14.520 1.00 77.38 75 ALA A CA 1
ATOM 609 C C . ALA A 1 75 ? 17.043 8.145 -13.643 1.00 77.38 75 ALA A C 1
ATOM 611 O O . ALA A 1 75 ? 16.065 8.867 -13.475 1.00 77.38 75 ALA A O 1
ATOM 612 N N . ARG A 1 76 ? 18.253 8.470 -13.160 1.00 76.19 76 ARG A N 1
ATOM 613 C CA . ARG A 1 76 ? 18.500 9.682 -12.358 1.00 76.19 76 ARG A CA 1
ATOM 614 C C . ARG A 1 76 ? 18.201 10.974 -13.115 1.00 76.19 76 ARG A C 1
ATOM 616 O O . ARG A 1 76 ? 17.674 11.917 -12.529 1.00 76.19 76 ARG A O 1
ATOM 623 N N . ARG A 1 77 ? 18.525 11.027 -14.410 1.00 80.88 77 ARG A N 1
ATOM 624 C CA . ARG A 1 77 ? 18.214 12.182 -15.260 1.00 80.88 77 ARG A CA 1
ATOM 625 C C . ARG A 1 77 ? 16.703 12.365 -15.419 1.00 80.88 77 ARG A C 1
ATOM 627 O O . ARG A 1 77 ? 16.206 13.461 -15.183 1.00 80.88 77 ARG A O 1
ATOM 634 N N . LEU A 1 78 ? 15.982 11.290 -15.739 1.00 76.94 78 LEU A N 1
ATOM 635 C CA . LEU A 1 78 ? 14.522 11.306 -15.885 1.00 76.94 78 LEU A CA 1
ATOM 636 C C . LEU A 1 78 ? 13.814 11.689 -14.576 1.00 76.94 78 LEU A C 1
ATOM 638 O O . LEU A 1 78 ? 12.856 12.462 -14.592 1.00 76.94 78 LEU A O 1
ATOM 642 N N . GLU A 1 79 ? 14.302 11.206 -13.430 1.00 76.12 79 GLU A N 1
ATOM 643 C CA . GLU A 1 79 ? 13.807 11.620 -12.111 1.00 76.12 79 GLU A CA 1
ATOM 644 C C . GLU A 1 79 ? 14.000 13.125 -11.876 1.00 76.12 79 GLU A C 1
ATOM 646 O O . GLU A 1 79 ? 13.077 13.792 -11.406 1.00 76.12 79 GLU A O 1
ATOM 651 N N . GLY A 1 80 ? 15.166 13.675 -12.234 1.00 73.25 80 GLY A N 1
ATOM 652 C CA . GLY A 1 80 ? 15.445 15.111 -12.152 1.00 73.25 80 GLY A CA 1
ATOM 653 C C . GLY A 1 80 ? 14.519 15.952 -13.036 1.00 73.25 80 GLY A C 1
ATOM 654 O O . GLY A 1 80 ? 13.940 16.932 -12.569 1.00 73.25 80 GLY A O 1
ATOM 655 N N . GLU A 1 81 ? 14.311 15.533 -14.285 1.00 73.62 81 GLU A N 1
ATOM 656 C CA . GLU A 1 81 ? 13.421 16.201 -15.247 1.00 73.62 81 GLU A CA 1
ATOM 657 C C . GLU A 1 81 ? 11.949 16.162 -14.799 1.00 73.62 81 GLU A C 1
ATOM 659 O O . GLU A 1 81 ? 11.237 17.164 -14.889 1.00 73.62 81 GLU A O 1
ATOM 664 N N . THR A 1 82 ? 11.501 15.035 -14.240 1.00 68.56 82 THR A N 1
ATOM 665 C CA . THR A 1 82 ? 10.145 14.887 -13.684 1.00 68.56 82 THR A CA 1
ATOM 666 C C . THR A 1 82 ? 9.934 15.814 -12.485 1.00 68.56 82 THR A C 1
ATOM 668 O O . THR A 1 82 ? 8.876 16.429 -12.345 1.00 68.56 82 THR A O 1
ATOM 671 N N . ARG A 1 83 ? 10.960 15.975 -11.640 1.00 64.44 83 ARG A N 1
ATOM 672 C CA . ARG A 1 83 ? 10.924 16.866 -10.47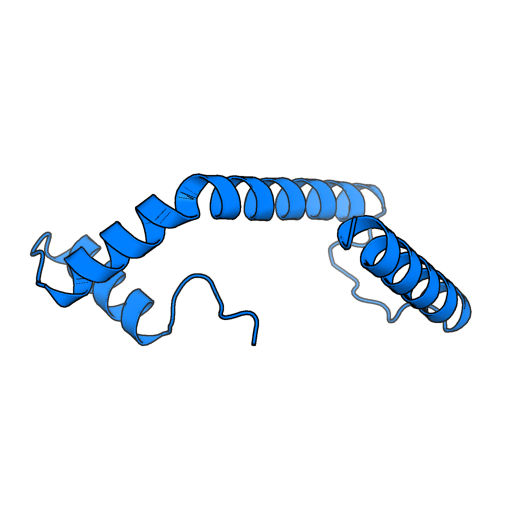2 1.00 64.44 83 ARG A CA 1
ATOM 673 C C . ARG A 1 83 ? 10.821 18.338 -10.864 1.00 64.44 83 ARG A C 1
ATOM 675 O O . ARG A 1 83 ? 10.112 19.078 -10.199 1.00 64.44 83 ARG A O 1
ATOM 682 N N . LEU A 1 84 ? 11.487 18.743 -11.946 1.00 61.34 84 LEU A N 1
ATOM 683 C CA . LEU A 1 84 ? 11.420 20.108 -12.481 1.00 61.34 84 LEU A CA 1
ATOM 684 C C . LEU A 1 84 ? 10.058 20.425 -13.115 1.00 61.34 84 LEU A C 1
ATOM 686 O O . LEU A 1 84 ? 9.602 21.563 -13.050 1.00 61.34 84 LEU A O 1
ATOM 690 N N . ARG A 1 85 ? 9.391 19.426 -13.705 1.00 60.09 85 ARG A N 1
ATOM 691 C CA . ARG A 1 85 ? 8.054 19.590 -14.301 1.00 60.09 85 ARG A CA 1
ATOM 692 C C . ARG A 1 85 ? 6.925 19.652 -13.270 1.00 60.09 85 ARG A C 1
ATOM 694 O O . ARG A 1 85 ? 5.946 20.335 -13.522 1.00 60.09 85 ARG A O 1
ATOM 701 N N . GLY A 1 86 ? 7.060 18.986 -12.121 1.00 49.66 86 GLY A N 1
ATOM 702 C CA . GLY A 1 86 ? 6.060 19.001 -11.040 1.00 49.66 86 GLY A CA 1
ATOM 703 C C . GLY A 1 86 ? 6.093 20.227 -10.113 1.00 49.66 86 GLY A C 1
ATOM 704 O O . GLY A 1 86 ? 5.416 20.214 -9.091 1.00 49.66 86 GLY A O 1
ATOM 705 N N . VAL A 1 87 ? 6.911 21.242 -10.422 1.00 49.16 87 VAL A N 1
ATOM 706 C CA . VAL A 1 87 ? 7.060 22.503 -9.657 1.00 49.16 87 VAL A CA 1
ATOM 707 C C . VAL A 1 87 ? 6.369 23.686 -10.370 1.00 49.16 87 VAL A C 1
ATOM 709 O O . VAL A 1 87 ? 6.491 24.827 -9.937 1.00 49.16 87 VAL A O 1
ATOM 712 N N . ARG A 1 88 ? 5.627 23.430 -11.454 1.00 38.78 88 ARG A N 1
ATOM 713 C CA . ARG A 1 88 ? 4.778 24.422 -12.132 1.00 38.78 88 ARG A CA 1
ATOM 714 C C . ARG A 1 88 ? 3.307 24.172 -11.859 1.00 38.78 88 ARG A C 1
ATOM 716 O O . ARG A 1 88 ? 2.925 22.981 -11.839 1.00 38.78 88 ARG A O 1
#

Secondary structure (DSSP, 8-state):
----SS-HHHHHHHHHHHHH-PPPHHHHHHHHHHHHHHHHHHHHHHHHHHHHHHHHHTT-SS--PPPPHHHHHHHHHHHHHHHHHTT-

pLDDT: mean 81.42, std 14.06, range [34.75, 97.25]

Solvent-accessible surface area (backbone atoms only — not comparable to full-atom values): 5314 Å² total; per-residue (Å²): 131,92,72,67,98,60,54,74,70,52,50,52,45,54,50,52,29,74,76,66,69,62,81,48,75,70,50,51,51,51,52,54,54,47,64,77,39,42,71,59,53,52,52,54,50,51,51,50,51,52,53,49,55,52,32,47,76,70,70,41,65,90,51,85,69,77,70,57,71,69,58,52,50,52,52,53,50,54,52,52,54,52,55,63,61,72,75,110

Radius of gyration: 18.58 Å; Cα contacts (8 Å, |Δi|>4): 17; chains: 1; bounding box: 40×37×39 Å